Protein AF-A0A2M7HYI3-F1 (afdb_monomer_lite)

Foldseek 3Di:
DPPPVPVVVVVVVVVVVVVVVVVVVVVVVVVVVVVVVVVVCLVVVDDPCDLVNLVVLCVVQCPPDDLVRLCVQLVHDSVLVVCCSPPVVPDDPSSSQSSQVSSVHGPDDDDPDPPCVPVPPPPVVVPD

Sequence (128 aa):
MSDIKNVGSDTQINQMLNMRNQLAVQMAALDSELQILLLKQKRDGFQPLTQQTLRDMVAEHMGQLKVKELTLFADIAPATYYKIMSKLESVKIGTLKALLNTIGLDLFIGKKTPDVSGQINASNEAKS

Secondary structure (DSSP, 8-state):
--TTTHHHHHHHHHHHHHHHHHHHHHHHHHHHHHHHHHHHHHHHT-----HHHHHHHHHHHSTT--HHHHHHHTT--HHHHHHHHH-GGGS-HHHHHHHHHHTT-----------GGGTSSTTSSS--

pLDDT: mean 71.69, std 17.16, range [33.53, 91.88]

Structure (mmCIF, N/CA/C/O backbone):
data_AF-A0A2M7HYI3-F1
#
_entry.id   AF-A0A2M7HYI3-F1
#
loop_
_atom_site.group_PDB
_atom_site.id
_atom_site.type_symbol
_atom_site.label_atom_id
_atom_site.label_alt_id
_atom_site.label_comp_id
_atom_site.label_asym_id
_atom_site.label_entity_id
_atom_site.label_seq_id
_atom_site.pdbx_PDB_ins_code
_atom_site.Cartn_x
_atom_site.Cartn_y
_atom_site.Cartn_z
_atom_site.occupancy
_atom_site.B_iso_or_equiv
_atom_site.auth_seq_id
_atom_site.auth_comp_id
_atom_site.auth_asym_id
_atom_site.auth_atom_id
_atom_site.pdbx_PDB_model_num
ATOM 1 N N . MET A 1 1 ? 46.790 -2.677 -56.553 1.00 44.41 1 MET A N 1
ATOM 2 C CA . MET A 1 1 ? 46.737 -1.451 -55.727 1.00 44.41 1 MET A CA 1
ATOM 3 C C . MET A 1 1 ? 45.293 -1.253 -55.274 1.00 44.41 1 MET A C 1
ATOM 5 O O . MET A 1 1 ? 44.561 -0.544 -55.951 1.00 44.41 1 MET A O 1
ATOM 9 N N . SER A 1 2 ? 44.859 -1.914 -54.193 1.00 51.25 2 SER A N 1
ATOM 10 C CA . SER A 1 2 ? 43.453 -1.838 -53.734 1.00 51.25 2 SER A CA 1
ATOM 11 C C . SER A 1 2 ? 43.297 -1.662 -52.216 1.00 51.25 2 SER A C 1
ATOM 13 O O . SER A 1 2 ? 42.192 -1.425 -51.745 1.00 51.25 2 SER A O 1
ATOM 15 N N . ASP A 1 3 ? 44.388 -1.689 -51.449 1.00 52.03 3 ASP A N 1
ATOM 16 C CA . ASP A 1 3 ? 44.321 -1.823 -49.985 1.00 52.03 3 ASP A CA 1
ATOM 17 C C . ASP A 1 3 ? 44.257 -0.495 -49.211 1.00 52.03 3 ASP A C 1
ATOM 19 O O . ASP A 1 3 ? 44.013 -0.482 -48.011 1.00 52.03 3 ASP A O 1
ATOM 23 N N . ILE A 1 4 ? 44.418 0.651 -49.880 1.00 52.12 4 ILE A N 1
ATOM 24 C CA . ILE A 1 4 ? 44.533 1.956 -49.199 1.00 52.12 4 ILE A CA 1
ATOM 25 C C . ILE A 1 4 ? 43.155 2.562 -48.862 1.00 52.12 4 ILE A C 1
ATOM 27 O O . ILE A 1 4 ? 43.042 3.379 -47.952 1.00 52.12 4 ILE A O 1
ATOM 31 N N . LYS A 1 5 ? 42.076 2.139 -49.539 1.00 50.75 5 LYS A N 1
ATOM 32 C CA . LYS A 1 5 ? 40.718 2.656 -49.271 1.00 50.75 5 LYS A CA 1
ATOM 33 C C . LYS A 1 5 ? 40.009 1.977 -48.092 1.00 50.75 5 LYS A C 1
ATOM 35 O O . LYS A 1 5 ? 39.078 2.569 -47.562 1.00 50.75 5 LYS A O 1
ATOM 40 N N . ASN A 1 6 ? 40.445 0.786 -47.674 1.00 53.06 6 ASN A N 1
ATOM 41 C CA . ASN A 1 6 ? 39.721 -0.027 -46.687 1.00 53.06 6 ASN A CA 1
ATOM 42 C C . ASN A 1 6 ? 40.062 0.336 -45.224 1.00 53.06 6 ASN A C 1
ATOM 44 O O . ASN A 1 6 ? 39.227 0.249 -44.330 1.00 53.06 6 ASN A O 1
ATOM 48 N N . VAL A 1 7 ? 41.275 0.843 -44.982 1.00 55.78 7 VAL A N 1
ATOM 49 C CA . VAL A 1 7 ? 41.750 1.200 -43.631 1.00 55.78 7 VAL A CA 1
ATOM 50 C C . VAL A 1 7 ? 41.029 2.439 -43.076 1.00 55.78 7 VAL A C 1
ATOM 52 O O . VAL A 1 7 ? 40.757 2.526 -41.879 1.00 55.78 7 VAL A O 1
ATOM 55 N N . GLY A 1 8 ? 40.664 3.398 -43.936 1.00 59.47 8 GLY A N 1
ATOM 56 C CA . GLY A 1 8 ? 39.947 4.615 -43.529 1.00 59.47 8 GLY A CA 1
ATOM 57 C C . GLY A 1 8 ? 38.511 4.350 -43.062 1.00 59.47 8 GLY A C 1
ATOM 58 O O . GLY A 1 8 ? 38.071 4.937 -42.073 1.00 59.47 8 GLY A O 1
ATOM 59 N N . SER A 1 9 ? 37.811 3.422 -43.723 1.00 60.91 9 SER A N 1
ATOM 60 C CA . SER A 1 9 ? 36.458 2.986 -43.356 1.00 60.91 9 SER A CA 1
ATOM 61 C C . SER A 1 9 ? 36.438 2.210 -42.040 1.00 60.91 9 SER A C 1
ATOM 63 O O . SER A 1 9 ? 35.609 2.506 -41.181 1.00 60.91 9 SER A O 1
ATOM 65 N N . ASP A 1 10 ? 37.392 1.302 -41.822 1.00 68.50 10 ASP A N 1
ATOM 66 C CA . ASP A 1 10 ? 37.491 0.541 -40.569 1.00 68.50 10 ASP A CA 1
ATOM 67 C C . ASP A 1 10 ? 37.817 1.447 -39.373 1.00 68.50 10 ASP A C 1
ATOM 69 O O . ASP A 1 10 ? 37.294 1.267 -38.271 1.00 68.50 10 ASP A O 1
ATOM 73 N N . THR A 1 11 ? 38.630 2.485 -39.590 1.00 77.31 11 THR A N 1
ATOM 74 C CA . THR A 1 11 ? 38.960 3.465 -38.545 1.00 77.31 11 THR A CA 1
ATOM 75 C C . THR A 1 11 ? 37.739 4.312 -38.165 1.00 77.31 11 THR A C 1
ATOM 77 O O . THR A 1 11 ? 37.490 4.526 -36.979 1.00 77.31 11 THR A O 1
ATOM 80 N N . GLN A 1 12 ? 36.930 4.737 -39.143 1.00 78.88 12 GLN A N 1
ATOM 81 C CA . GLN A 1 12 ? 35.677 5.463 -38.894 1.00 78.88 12 GLN A CA 1
ATOM 82 C C . GLN A 1 12 ? 34.622 4.585 -38.207 1.00 78.88 12 GLN A C 1
ATOM 84 O O . GLN A 1 12 ? 33.975 5.036 -37.262 1.00 78.88 12 GLN A O 1
ATOM 89 N N . ILE A 1 13 ? 34.477 3.320 -38.613 1.00 81.31 13 ILE A N 1
ATOM 90 C CA . ILE A 1 13 ? 33.559 2.366 -37.969 1.00 81.31 13 ILE A CA 1
ATOM 91 C C . ILE A 1 13 ? 33.950 2.154 -36.502 1.00 81.31 13 ILE A C 1
ATOM 93 O O . ILE A 1 13 ? 33.095 2.236 -35.619 1.00 81.31 13 ILE A O 1
ATOM 97 N N . ASN A 1 14 ? 35.239 1.963 -36.217 1.00 85.06 14 ASN A N 1
ATOM 98 C CA . ASN A 1 14 ? 35.733 1.807 -34.848 1.00 85.06 14 ASN A CA 1
ATOM 99 C C . ASN A 1 14 ? 35.523 3.069 -33.996 1.00 85.06 14 ASN A C 1
ATOM 101 O O . ASN A 1 14 ? 35.164 2.970 -32.821 1.00 85.06 14 ASN A O 1
ATOM 105 N N . GLN A 1 15 ? 35.677 4.260 -34.582 1.00 84.19 15 GLN A N 1
ATOM 106 C CA . GLN A 1 15 ? 35.355 5.523 -33.910 1.00 84.19 15 GLN A CA 1
ATOM 107 C C . GLN A 1 15 ? 33.860 5.627 -33.580 1.00 84.19 15 GLN A C 1
ATOM 109 O O . GLN A 1 15 ? 33.510 5.968 -32.448 1.00 84.19 15 GLN A O 1
ATOM 114 N N . MET A 1 16 ? 32.974 5.267 -34.514 1.00 84.38 16 MET A N 1
ATOM 115 C CA . MET A 1 16 ? 31.530 5.260 -34.258 1.00 84.38 16 MET A CA 1
ATOM 116 C C . MET A 1 16 ? 31.127 4.224 -33.200 1.00 84.38 16 MET A C 1
ATOM 118 O O . MET A 1 16 ? 30.274 4.513 -32.362 1.00 84.38 16 MET A O 1
ATOM 122 N N . LEU A 1 17 ? 31.744 3.038 -33.190 1.00 87.00 17 LEU A N 1
ATOM 123 C CA . LEU A 1 17 ? 31.497 2.011 -32.172 1.00 87.00 17 LEU A CA 1
ATOM 124 C C . LEU A 1 17 ? 31.938 2.468 -30.778 1.00 87.00 17 LEU A C 1
ATOM 126 O O . LEU A 1 17 ? 31.208 2.261 -29.808 1.00 87.00 17 LEU A O 1
ATOM 130 N N . ASN A 1 18 ? 33.089 3.134 -30.675 1.00 86.69 18 ASN A N 1
ATOM 131 C CA . ASN A 1 18 ? 33.547 3.715 -29.416 1.00 86.69 18 ASN A CA 1
ATOM 132 C C . ASN A 1 18 ? 32.611 4.823 -28.928 1.00 86.69 18 ASN A C 1
ATOM 134 O O . ASN A 1 18 ? 32.239 4.825 -27.756 1.00 86.69 18 ASN A O 1
ATOM 138 N N . MET A 1 19 ? 32.160 5.705 -29.823 1.00 87.12 19 MET A N 1
ATOM 139 C CA . MET A 1 19 ? 31.192 6.750 -29.485 1.00 87.12 19 MET A CA 1
ATOM 140 C C . MET A 1 19 ? 29.854 6.151 -29.026 1.00 87.12 19 MET A C 1
ATOM 142 O O . MET A 1 19 ? 29.298 6.576 -28.015 1.00 87.12 19 MET A O 1
ATOM 146 N N . ARG A 1 20 ? 29.372 5.096 -29.696 1.00 89.94 20 ARG A N 1
ATOM 147 C CA . ARG A 1 20 ? 28.179 4.344 -29.278 1.00 89.94 20 ARG A CA 1
ATOM 148 C C . ARG A 1 20 ? 28.349 3.737 -27.884 1.00 89.94 20 ARG A C 1
ATOM 150 O O . ARG A 1 20 ? 27.429 3.799 -27.076 1.00 89.94 20 ARG A O 1
ATOM 157 N N . ASN A 1 21 ? 29.505 3.143 -27.595 1.00 89.81 21 ASN A N 1
ATOM 158 C CA . ASN A 1 21 ? 29.774 2.542 -26.288 1.00 89.81 21 ASN A CA 1
ATOM 159 C C . ASN A 1 21 ? 29.847 3.600 -25.180 1.00 89.81 21 ASN A C 1
ATOM 161 O O . ASN A 1 21 ? 29.288 3.389 -24.108 1.00 89.81 21 ASN A O 1
ATOM 165 N N . GLN A 1 22 ? 30.466 4.752 -25.444 1.00 89.38 22 GLN A N 1
ATOM 166 C CA . GLN A 1 22 ? 30.490 5.874 -24.503 1.00 89.38 22 GLN A CA 1
ATOM 167 C C . GLN A 1 22 ? 29.081 6.404 -24.216 1.00 89.38 22 GLN A C 1
ATOM 169 O O . GLN A 1 22 ? 28.735 6.601 -23.054 1.00 89.38 22 GLN A O 1
ATOM 174 N N . LEU A 1 23 ? 28.247 6.561 -25.248 1.00 88.94 23 LEU A N 1
ATOM 175 C CA . LEU A 1 23 ? 26.849 6.966 -25.084 1.00 88.94 23 LEU A CA 1
ATOM 176 C C . LEU A 1 23 ? 26.045 5.938 -24.283 1.00 88.94 23 LEU A C 1
ATOM 178 O O . LEU A 1 23 ? 25.303 6.320 -23.386 1.00 88.94 23 LEU A O 1
ATOM 182 N N . ALA A 1 24 ? 26.229 4.640 -24.536 1.00 87.06 24 ALA A N 1
ATOM 183 C CA . ALA A 1 24 ? 25.548 3.589 -23.780 1.00 87.06 24 ALA A CA 1
ATOM 184 C C . ALA A 1 24 ? 25.915 3.614 -22.285 1.00 87.06 24 ALA A C 1
ATOM 186 O O . ALA A 1 24 ? 25.044 3.457 -21.431 1.00 87.06 24 ALA A O 1
ATOM 187 N N . VAL A 1 25 ? 27.188 3.862 -21.960 1.00 88.25 25 VAL A N 1
ATOM 188 C CA . VAL A 1 25 ? 27.643 4.015 -20.569 1.00 88.25 25 VAL A CA 1
ATOM 189 C C . VAL A 1 25 ? 27.039 5.264 -19.925 1.00 88.25 25 VAL A C 1
ATOM 191 O O . VAL A 1 25 ? 26.584 5.200 -18.785 1.00 88.25 25 VAL A O 1
ATOM 194 N N . GLN A 1 26 ? 26.985 6.385 -20.649 1.00 87.06 26 GLN A N 1
ATOM 195 C CA . GLN A 1 26 ? 26.356 7.616 -20.156 1.00 87.06 26 GLN A CA 1
ATOM 196 C C . GLN A 1 26 ? 24.850 7.438 -19.921 1.00 87.06 26 GLN A C 1
ATOM 198 O O . GLN A 1 26 ? 24.340 7.896 -18.901 1.00 87.06 26 GLN A O 1
ATOM 203 N N . MET A 1 27 ? 24.148 6.729 -20.811 1.00 82.38 27 MET A N 1
ATOM 204 C CA . MET A 1 27 ? 22.731 6.401 -20.633 1.00 82.38 27 MET A CA 1
ATOM 205 C C . MET A 1 27 ? 22.504 5.521 -19.402 1.00 82.38 27 MET A C 1
ATOM 207 O O . MET A 1 27 ? 21.643 5.833 -18.588 1.00 82.38 27 MET A O 1
ATOM 211 N N . ALA A 1 28 ? 23.320 4.482 -19.207 1.00 83.25 28 ALA A N 1
ATOM 212 C CA . ALA A 1 28 ? 23.212 3.621 -18.031 1.00 83.25 28 ALA A CA 1
ATOM 213 C C . ALA A 1 28 ? 23.469 4.382 -16.715 1.00 83.25 28 ALA A C 1
ATOM 215 O O . ALA A 1 28 ? 22.806 4.127 -15.708 1.00 83.25 28 ALA A O 1
ATOM 216 N N . ALA A 1 29 ? 24.409 5.333 -16.716 1.00 83.44 29 ALA A N 1
ATOM 217 C CA . ALA A 1 29 ? 24.663 6.196 -15.564 1.00 83.44 29 ALA A CA 1
ATOM 218 C C . ALA A 1 29 ? 23.464 7.112 -15.264 1.00 83.44 29 ALA A C 1
ATOM 220 O O . ALA A 1 29 ? 23.043 7.202 -14.111 1.00 83.44 29 ALA A O 1
ATOM 221 N N . LEU A 1 30 ? 22.875 7.721 -16.299 1.00 84.38 30 LEU A N 1
ATOM 222 C CA . LEU A 1 30 ? 21.679 8.556 -16.178 1.00 84.38 30 LEU A CA 1
ATOM 223 C C . LEU A 1 30 ? 20.476 7.755 -15.659 1.00 84.38 30 LEU A C 1
ATOM 225 O O . LEU A 1 30 ? 19.774 8.220 -14.766 1.00 84.38 30 LEU A O 1
ATOM 229 N N . ASP A 1 31 ? 20.264 6.539 -16.165 1.00 73.81 31 ASP A N 1
ATOM 230 C CA . ASP A 1 31 ? 19.193 5.647 -15.707 1.00 73.81 31 ASP A CA 1
ATOM 231 C C . ASP A 1 31 ? 19.371 5.260 -14.234 1.00 73.81 31 ASP A C 1
ATOM 233 O O . ASP A 1 31 ? 18.406 5.242 -13.465 1.00 73.81 31 ASP A O 1
ATOM 237 N N . SER A 1 32 ? 20.610 4.995 -13.810 1.00 71.00 32 SER A N 1
ATOM 238 C CA . SER A 1 32 ? 20.924 4.730 -12.405 1.00 71.00 32 SER A CA 1
ATOM 239 C C . SER A 1 32 ? 20.656 5.954 -11.527 1.00 71.00 32 SER A C 1
ATOM 241 O O . SER A 1 32 ? 20.102 5.821 -10.436 1.00 71.00 32 SER A O 1
ATOM 243 N N . GLU A 1 33 ? 21.030 7.151 -11.978 1.00 78.81 33 GLU A N 1
ATOM 244 C CA . GLU A 1 33 ? 20.793 8.395 -11.243 1.00 78.81 33 GLU A CA 1
ATOM 245 C C . GLU A 1 33 ? 19.298 8.729 -11.162 1.00 78.81 33 GLU A C 1
ATOM 247 O O . GLU A 1 33 ? 18.798 9.069 -10.089 1.00 78.81 33 GLU A O 1
ATOM 252 N N . LEU A 1 34 ? 18.547 8.511 -12.245 1.00 68.88 34 LEU A N 1
ATOM 253 C CA . LEU A 1 34 ? 17.088 8.600 -12.262 1.00 68.88 34 LEU A CA 1
ATOM 254 C C . LEU A 1 34 ? 16.451 7.614 -11.287 1.00 68.88 34 LEU A C 1
ATOM 256 O O . LEU A 1 34 ? 15.572 8.004 -10.523 1.00 68.88 34 LEU A O 1
ATOM 260 N N . GLN A 1 35 ? 16.900 6.358 -11.247 1.00 63.88 35 GLN A N 1
ATOM 261 C CA . GLN A 1 35 ? 16.405 5.395 -10.261 1.00 63.88 35 GLN A CA 1
ATOM 262 C C . GLN A 1 35 ? 16.692 5.848 -8.827 1.00 63.88 35 GLN A C 1
ATOM 264 O O . GLN A 1 35 ? 15.809 5.754 -7.974 1.00 63.88 35 GLN A O 1
ATOM 269 N N . ILE A 1 36 ? 17.885 6.382 -8.554 1.00 70.94 36 ILE A N 1
ATOM 270 C CA . ILE A 1 36 ? 18.244 6.918 -7.234 1.00 70.94 36 ILE A CA 1
ATOM 271 C C . ILE A 1 36 ? 17.346 8.104 -6.873 1.00 70.94 36 ILE A C 1
ATOM 273 O O . ILE A 1 36 ? 16.816 8.141 -5.763 1.00 70.94 36 ILE A O 1
ATOM 277 N N . LEU A 1 37 ? 17.128 9.044 -7.794 1.00 68.62 37 LEU A N 1
ATOM 278 C CA . LEU A 1 37 ? 16.267 10.206 -7.577 1.00 68.62 37 LEU A CA 1
ATOM 279 C C . LEU A 1 37 ? 14.797 9.813 -7.414 1.00 68.62 37 LEU A C 1
ATOM 281 O O . LEU A 1 37 ? 14.132 10.366 -6.548 1.00 68.62 37 LEU A O 1
ATOM 285 N N . LEU A 1 38 ? 14.301 8.817 -8.149 1.00 63.28 38 LEU A N 1
ATOM 286 C CA . LEU A 1 38 ? 12.950 8.272 -7.981 1.00 63.28 38 LEU A CA 1
ATOM 287 C C . LEU A 1 38 ? 12.789 7.562 -6.632 1.00 63.28 38 LEU A C 1
ATOM 289 O O . LEU A 1 38 ? 11.770 7.722 -5.961 1.00 63.28 38 LEU A O 1
ATOM 293 N N . LEU A 1 39 ? 13.792 6.794 -6.197 1.00 59.94 39 LEU A N 1
ATOM 294 C CA . LEU A 1 39 ? 13.812 6.180 -4.866 1.00 59.94 39 LEU A CA 1
ATOM 295 C C . LEU A 1 39 ? 13.901 7.236 -3.759 1.00 59.94 39 LEU A C 1
ATOM 297 O O . LEU A 1 39 ? 13.260 7.088 -2.718 1.00 59.94 39 LEU A O 1
ATOM 301 N N . LYS A 1 40 ? 14.662 8.308 -3.989 1.00 58.56 40 LYS A N 1
ATOM 302 C CA . LYS A 1 40 ? 14.793 9.442 -3.075 1.00 58.56 40 LYS A CA 1
ATOM 303 C C . LYS A 1 40 ? 13.504 10.257 -3.009 1.00 58.56 40 LYS A C 1
ATOM 305 O O . LYS A 1 40 ? 13.035 10.509 -1.915 1.00 58.56 40 LYS A O 1
ATOM 310 N N . GLN A 1 41 ? 12.852 10.546 -4.131 1.00 57.78 41 GLN A N 1
ATOM 311 C CA . GLN A 1 41 ? 11.533 11.183 -4.179 1.00 57.78 41 GLN A CA 1
ATOM 312 C C . GLN A 1 41 ? 10.473 10.331 -3.466 1.00 57.78 41 GLN A C 1
ATOM 314 O O . GLN A 1 41 ? 9.642 10.866 -2.740 1.00 57.78 41 GLN A O 1
ATOM 319 N N . LYS A 1 42 ? 10.526 9.000 -3.602 1.00 53.09 42 LYS A N 1
ATOM 320 C CA . LYS A 1 42 ? 9.668 8.080 -2.833 1.00 53.09 42 LYS A CA 1
ATOM 321 C C . LYS A 1 42 ? 9.988 8.066 -1.330 1.00 53.09 42 LYS A C 1
ATOM 323 O O . LYS A 1 42 ? 9.099 7.777 -0.536 1.00 53.09 42 LYS A O 1
ATOM 328 N N . ARG A 1 43 ? 11.233 8.356 -0.931 1.00 51.19 43 ARG A N 1
ATOM 329 C CA . ARG A 1 43 ? 11.658 8.504 0.476 1.00 51.19 43 ARG A CA 1
ATOM 330 C C . ARG A 1 43 ? 11.306 9.869 1.068 1.00 51.19 43 ARG A C 1
ATOM 332 O O . ARG A 1 43 ? 10.860 9.920 2.206 1.00 51.19 43 ARG A O 1
ATOM 339 N N . ASP A 1 44 ? 11.485 10.940 0.307 1.00 49.03 44 ASP A N 1
ATOM 340 C CA . ASP A 1 44 ? 11.246 12.323 0.731 1.00 49.03 44 ASP A CA 1
ATOM 341 C C . ASP A 1 44 ? 9.749 12.687 0.629 1.00 49.03 44 ASP A C 1
ATOM 343 O O . ASP A 1 44 ? 9.265 13.554 1.348 1.00 49.03 44 ASP A O 1
ATOM 347 N N . GLY A 1 45 ? 8.984 11.974 -0.207 1.00 46.19 45 GLY A N 1
ATOM 348 C CA . GLY A 1 45 ? 7.520 12.039 -0.308 1.00 46.19 45 GLY A CA 1
ATOM 349 C C . GLY A 1 45 ? 6.778 11.150 0.694 1.00 46.19 45 GLY A C 1
ATOM 350 O O . GLY A 1 45 ? 5.596 10.862 0.509 1.00 46.19 45 GLY A O 1
ATOM 351 N N . PHE A 1 46 ? 7.458 10.673 1.736 1.00 50.47 46 PHE A N 1
ATOM 352 C CA . PHE A 1 46 ? 6.865 9.831 2.766 1.00 50.47 46 PHE A CA 1
ATOM 353 C C . PHE A 1 46 ? 5.960 10.674 3.665 1.00 50.47 46 PHE A C 1
ATOM 355 O O . PHE A 1 46 ? 6.374 11.205 4.695 1.00 50.47 46 PHE A O 1
ATOM 362 N N . GLN A 1 47 ? 4.698 10.797 3.273 1.00 54.28 47 GLN A N 1
ATOM 363 C CA . GLN A 1 47 ? 3.665 11.240 4.191 1.00 54.28 47 GLN A CA 1
ATOM 364 C C . GLN A 1 47 ? 3.174 10.024 4.984 1.00 54.28 47 GLN A C 1
ATOM 366 O O . GLN A 1 47 ? 2.850 8.995 4.383 1.00 54.28 47 GLN A O 1
ATOM 371 N N . PRO A 1 48 ? 3.142 10.091 6.328 1.00 59.75 48 PRO A N 1
ATOM 372 C CA . PRO A 1 48 ? 2.532 9.035 7.120 1.00 59.75 48 PRO A CA 1
ATOM 373 C C . PRO A 1 48 ? 1.089 8.843 6.652 1.00 59.75 48 PRO A C 1
ATOM 375 O O . PRO A 1 48 ? 0.365 9.821 6.460 1.00 59.75 48 PRO A O 1
ATOM 378 N N . LEU A 1 49 ? 0.683 7.585 6.453 1.00 70.38 49 LEU A N 1
ATOM 379 C CA . LEU A 1 49 ? -0.673 7.250 6.030 1.00 70.38 49 LEU A CA 1
ATOM 380 C C . LEU A 1 49 ? -1.668 7.871 7.013 1.00 70.38 49 LEU A C 1
ATOM 382 O O . LEU A 1 49 ? -1.761 7.447 8.166 1.00 70.38 49 LEU A O 1
ATOM 386 N N . THR A 1 50 ? -2.388 8.898 6.566 1.00 79.25 50 THR A N 1
ATOM 387 C CA . THR A 1 50 ? -3.397 9.548 7.399 1.00 79.25 50 THR A CA 1
ATOM 388 C C . THR A 1 50 ? -4.672 8.716 7.401 1.00 79.25 50 THR A C 1
ATOM 390 O O . THR A 1 50 ? -4.940 7.944 6.478 1.00 79.25 50 THR A O 1
ATOM 393 N N . GLN A 1 51 ? -5.499 8.895 8.428 1.00 78.50 51 GLN A N 1
ATOM 394 C CA . GLN A 1 51 ? -6.807 8.248 8.479 1.00 78.50 51 GLN A CA 1
ATOM 395 C C . GLN A 1 51 ? -7.682 8.610 7.273 1.00 78.50 51 GLN A C 1
ATOM 397 O O . GLN A 1 51 ? -8.393 7.748 6.764 1.00 78.50 51 GLN A O 1
ATOM 402 N N . GLN A 1 52 ? -7.627 9.865 6.821 1.00 76.50 52 GLN A N 1
ATOM 403 C CA . GLN A 1 52 ? -8.395 10.318 5.667 1.00 76.50 52 GLN A CA 1
ATOM 404 C C . GLN A 1 52 ? -7.907 9.626 4.392 1.00 76.50 52 GLN A C 1
ATOM 406 O O . GLN A 1 52 ? -8.694 8.972 3.719 1.00 76.50 52 GLN A O 1
ATOM 411 N N . THR A 1 53 ? -6.594 9.642 4.148 1.00 76.81 53 THR A N 1
ATOM 412 C CA . THR A 1 53 ? -5.976 8.965 2.999 1.00 76.81 53 THR A CA 1
ATOM 413 C C . THR A 1 53 ? -6.295 7.469 2.979 1.00 76.81 53 THR A C 1
ATOM 415 O O . THR A 1 53 ? -6.626 6.929 1.932 1.00 76.81 53 THR A O 1
ATOM 418 N N . LEU A 1 54 ? -6.261 6.793 4.133 1.00 83.31 54 LEU A N 1
ATOM 419 C CA . LEU A 1 54 ? -6.648 5.385 4.231 1.00 83.31 54 LEU A CA 1
ATOM 420 C C . LEU A 1 54 ? -8.118 5.157 3.853 1.00 83.31 54 LEU A C 1
ATOM 422 O O . LEU A 1 54 ? -8.416 4.205 3.135 1.00 83.31 54 LEU A O 1
ATOM 426 N N . ARG A 1 55 ? -9.037 5.998 4.345 1.00 84.06 55 ARG A N 1
ATOM 427 C CA . ARG A 1 55 ? -10.465 5.889 4.012 1.00 84.06 55 ARG A CA 1
ATOM 428 C C . ARG A 1 55 ? -10.694 6.067 2.518 1.00 84.06 55 ARG A C 1
ATOM 430 O O . ARG A 1 55 ? -11.434 5.277 1.942 1.00 84.06 55 ARG A O 1
ATOM 437 N N . ASP A 1 56 ? -10.036 7.054 1.920 1.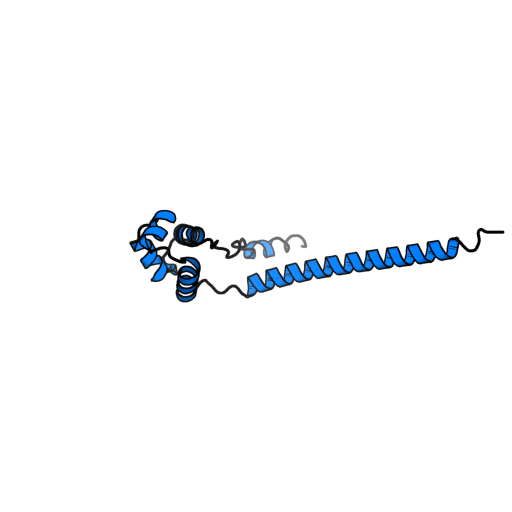00 81.19 56 ASP A N 1
ATOM 438 C CA . ASP A 1 56 ? -10.148 7.352 0.493 1.00 81.19 56 ASP A CA 1
ATOM 439 C C . ASP A 1 56 ? -9.612 6.184 -0.346 1.00 81.19 56 ASP A C 1
ATOM 441 O O . ASP A 1 56 ? -10.319 5.673 -1.212 1.00 81.19 56 ASP A O 1
ATOM 445 N N . MET A 1 57 ? -8.427 5.664 -0.002 1.00 79.31 57 MET A N 1
ATOM 446 C CA . MET A 1 57 ? -7.832 4.497 -0.664 1.00 79.31 57 MET A CA 1
ATOM 447 C C . MET A 1 57 ? -8.728 3.259 -0.579 1.00 79.31 57 MET A C 1
ATOM 449 O O . MET A 1 57 ? -8.921 2.564 -1.577 1.00 79.31 57 MET A O 1
ATOM 453 N N . VAL A 1 58 ? -9.284 2.975 0.604 1.00 83.19 58 VAL A N 1
ATOM 454 C CA . VAL A 1 58 ? -10.185 1.834 0.789 1.00 83.19 58 VAL A CA 1
ATOM 455 C C . VAL A 1 58 ? -11.474 2.035 0.005 1.00 83.19 58 VAL A C 1
ATOM 457 O O . VAL A 1 58 ? -11.905 1.107 -0.665 1.00 83.19 58 VAL A O 1
ATOM 460 N N . ALA A 1 59 ? -12.075 3.223 0.032 1.00 82.06 59 ALA A N 1
ATOM 461 C CA . ALA A 1 59 ? -13.296 3.504 -0.716 1.00 82.06 59 ALA A CA 1
ATOM 462 C C . ALA A 1 59 ? -13.099 3.368 -2.236 1.00 82.06 59 ALA A C 1
ATOM 464 O O . ALA A 1 59 ? -13.954 2.798 -2.909 1.00 82.06 59 ALA A O 1
ATOM 465 N N . GLU A 1 60 ? -11.966 3.839 -2.758 1.00 81.38 60 GLU A N 1
ATOM 466 C CA . GLU A 1 60 ? -11.623 3.769 -4.181 1.00 81.38 60 GLU A CA 1
ATOM 467 C C . GLU A 1 60 ? -11.405 2.324 -4.662 1.00 81.38 60 GLU A C 1
ATOM 469 O O . GLU A 1 60 ? -11.853 1.957 -5.747 1.00 81.38 60 GLU A O 1
ATOM 474 N N . HIS A 1 61 ? -10.770 1.481 -3.841 1.00 81.00 61 HIS A N 1
ATOM 475 C CA . HIS A 1 61 ? -10.346 0.133 -4.246 1.00 81.00 61 HIS A CA 1
ATOM 476 C C . HIS A 1 61 ? -11.274 -0.992 -3.771 1.00 81.00 61 HIS A C 1
ATOM 478 O O . HIS A 1 61 ? -11.197 -2.114 -4.267 1.00 81.00 61 HIS A O 1
ATOM 484 N N . MET A 1 62 ? -12.188 -0.719 -2.837 1.00 81.06 62 MET A N 1
ATOM 485 C CA . MET A 1 62 ? -13.180 -1.695 -2.369 1.00 81.06 62 MET A CA 1
ATOM 486 C C . MET A 1 62 ? -14.220 -2.029 -3.454 1.00 81.06 62 MET A C 1
ATOM 488 O O . MET A 1 62 ? -14.873 -3.071 -3.379 1.00 81.06 62 MET A O 1
ATOM 492 N N . GLY A 1 63 ? -14.362 -1.193 -4.488 1.00 76.88 63 GLY A N 1
ATOM 493 C CA . GLY A 1 63 ? -15.268 -1.443 -5.607 1.00 76.88 63 GLY A CA 1
ATOM 494 C C . GLY A 1 63 ? -16.715 -1.634 -5.138 1.00 76.88 63 GLY A C 1
ATOM 495 O O . GLY A 1 63 ? -17.318 -0.720 -4.583 1.00 76.88 63 GLY A O 1
ATOM 496 N N . GLN A 1 64 ? -17.276 -2.831 -5.358 1.00 77.31 64 GLN A N 1
ATOM 497 C CA . GLN A 1 64 ? -18.629 -3.209 -4.912 1.00 77.31 64 GLN A CA 1
ATOM 498 C C . GLN A 1 64 ? -18.660 -4.023 -3.607 1.00 77.31 64 GLN A C 1
ATOM 500 O O . GLN A 1 64 ? -19.749 -4.375 -3.148 1.00 77.31 64 GLN A O 1
ATOM 505 N N . LEU A 1 65 ? -17.504 -4.343 -3.010 1.00 80.44 65 LEU A N 1
ATOM 506 C CA . LEU A 1 65 ? -17.473 -5.129 -1.778 1.00 80.44 65 LEU A CA 1
ATOM 507 C C . LEU A 1 65 ? -18.171 -4.380 -0.645 1.00 80.44 65 LEU A C 1
ATOM 509 O O . LEU A 1 65 ? -17.865 -3.229 -0.331 1.00 80.44 65 LEU A O 1
ATOM 513 N N . LYS A 1 66 ? -19.077 -5.069 0.044 1.00 87.50 66 LYS A N 1
ATOM 514 C CA . LYS A 1 66 ? -19.610 -4.585 1.316 1.00 87.50 66 LYS A CA 1
ATOM 515 C C . LYS A 1 66 ? -18.560 -4.784 2.400 1.00 87.50 66 LYS A C 1
ATOM 517 O O . LYS A 1 66 ? -17.810 -5.757 2.383 1.00 87.50 66 LYS A O 1
ATOM 522 N N . VAL A 1 67 ? -18.600 -3.940 3.433 1.00 87.06 67 VAL A N 1
ATOM 523 C CA . VAL A 1 67 ? -17.721 -4.056 4.614 1.00 87.06 67 VAL A CA 1
ATOM 524 C C . VAL A 1 67 ? -17.695 -5.484 5.167 1.00 87.06 67 VAL A C 1
ATOM 526 O O . VAL A 1 67 ? -16.630 -5.985 5.493 1.00 87.06 67 VAL A O 1
ATOM 529 N N . LYS A 1 68 ? -18.849 -6.167 5.210 1.00 87.06 68 LYS A N 1
ATOM 530 C CA . LYS A 1 68 ? -18.963 -7.558 5.675 1.00 87.06 68 LYS A CA 1
ATOM 531 C C . LYS A 1 68 ? -18.132 -8.541 4.838 1.00 87.06 68 LYS A C 1
ATOM 533 O O . LYS A 1 68 ? -17.514 -9.439 5.400 1.00 87.06 68 LYS A O 1
ATOM 538 N N . GLU A 1 69 ? -18.133 -8.381 3.519 1.00 85.81 69 GLU A N 1
ATOM 539 C CA . GLU A 1 69 ? -17.398 -9.240 2.581 1.00 85.81 69 GLU A CA 1
ATOM 540 C C . GLU A 1 69 ? -15.903 -8.933 2.654 1.00 85.81 69 GLU A C 1
ATOM 542 O O . GLU A 1 69 ? -15.094 -9.841 2.812 1.00 85.81 69 GLU A O 1
ATOM 547 N N . LEU A 1 70 ? -15.547 -7.646 2.673 1.00 86.44 70 LEU A N 1
ATOM 548 C CA . LEU A 1 70 ? -14.172 -7.191 2.860 1.00 86.44 70 LEU A CA 1
ATOM 549 C C . LEU A 1 70 ? -13.564 -7.734 4.160 1.00 86.44 70 LEU A C 1
ATOM 551 O O . LEU A 1 70 ? -12.463 -8.277 4.154 1.00 86.44 70 LEU A O 1
ATOM 555 N N . THR A 1 71 ? -14.291 -7.638 5.276 1.00 88.94 71 THR A N 1
ATOM 556 C CA . THR A 1 71 ? -13.819 -8.136 6.575 1.00 88.94 71 THR A CA 1
ATOM 557 C C . THR A 1 71 ? -13.670 -9.652 6.599 1.00 88.94 71 THR A C 1
ATOM 559 O O . THR A 1 71 ? -12.760 -10.158 7.246 1.00 88.94 71 THR A O 1
ATOM 562 N N . LEU A 1 72 ? -14.530 -10.369 5.866 1.00 88.75 72 LEU A N 1
ATOM 563 C CA . LEU A 1 72 ? -14.457 -11.822 5.745 1.00 88.75 72 LEU A CA 1
ATOM 564 C C . LEU A 1 72 ? -13.206 -12.241 4.965 1.00 88.75 72 LEU A C 1
ATOM 566 O O . LEU A 1 72 ? -12.477 -13.118 5.410 1.00 88.75 72 LEU A O 1
ATOM 570 N N . PHE A 1 73 ? -12.932 -11.593 3.832 1.00 87.06 73 PHE A N 1
ATOM 571 C CA . PHE A 1 73 ? -11.753 -11.894 3.017 1.00 87.06 73 PHE A CA 1
ATOM 572 C C . PHE A 1 73 ? -10.437 -11.459 3.671 1.00 87.06 73 PHE A C 1
ATOM 574 O O . PHE A 1 73 ? -9.408 -12.089 3.448 1.00 87.06 73 PHE A O 1
ATOM 581 N N . ALA A 1 74 ? -10.466 -10.401 4.481 1.00 85.62 74 ALA A N 1
ATOM 582 C CA . ALA A 1 74 ? -9.317 -9.940 5.257 1.00 85.62 74 ALA A CA 1
ATOM 583 C C . ALA A 1 74 ? -9.093 -10.736 6.556 1.00 85.62 74 ALA A C 1
ATOM 585 O O . ALA A 1 74 ? -8.129 -10.454 7.265 1.00 85.62 74 ALA A O 1
ATOM 586 N N . ASP A 1 75 ? -9.976 -11.6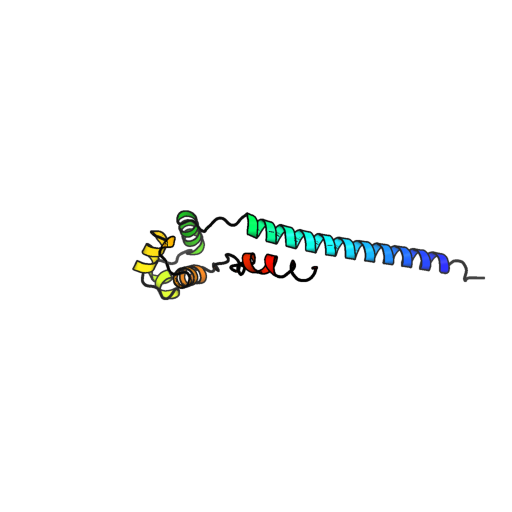88 6.881 1.00 90.50 75 ASP A N 1
ATOM 587 C CA . ASP A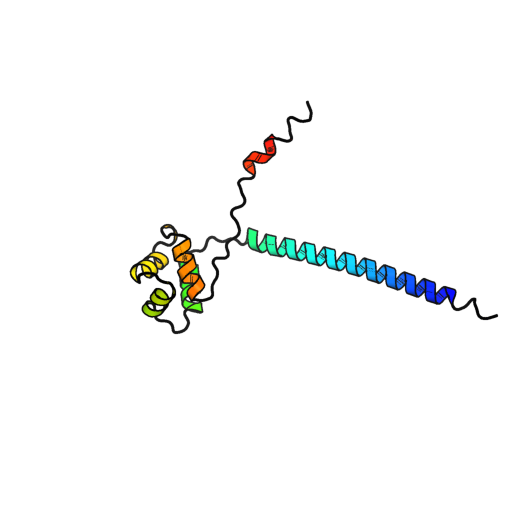 1 75 ? -9.983 -12.449 8.138 1.00 90.50 75 ASP A CA 1
ATOM 588 C C . ASP A 1 75 ? -9.919 -11.547 9.389 1.00 90.50 75 ASP A C 1
ATOM 590 O O . ASP A 1 75 ? -9.131 -11.733 10.320 1.00 90.50 75 ASP A O 1
ATOM 594 N N . ILE A 1 76 ? -10.748 -10.497 9.403 1.00 90.19 76 ILE A N 1
ATOM 595 C CA . ILE A 1 76 ? -10.879 -9.577 10.538 1.00 90.19 76 ILE A CA 1
ATOM 596 C C . ILE A 1 76 ? -12.341 -9.406 10.945 1.00 90.19 76 ILE A C 1
ATOM 598 O O . ILE A 1 76 ? -13.260 -9.486 10.139 1.00 90.19 76 ILE A O 1
ATOM 602 N N . ALA A 1 77 ? -12.581 -9.084 12.215 1.00 91.88 77 ALA A N 1
ATOM 603 C CA . ALA A 1 77 ? -13.923 -8.725 12.664 1.00 91.88 77 ALA A CA 1
ATOM 604 C C . ALA A 1 77 ? -14.376 -7.366 12.073 1.00 91.88 77 ALA A C 1
ATOM 606 O O . ALA A 1 77 ? -13.562 -6.443 11.975 1.00 91.88 77 ALA A O 1
ATOM 607 N N . PRO A 1 78 ? -15.679 -7.155 11.799 1.00 90.44 78 PRO A N 1
ATOM 608 C CA . PRO A 1 78 ? -16.198 -5.856 11.352 1.00 90.44 78 PRO A CA 1
ATOM 609 C C . PRO A 1 78 ? -15.879 -4.695 12.303 1.00 90.44 78 PRO A C 1
ATOM 611 O O . PRO A 1 78 ? -15.560 -3.593 11.866 1.00 90.44 78 PRO A O 1
ATOM 614 N N . ALA A 1 79 ? -15.882 -4.943 13.615 1.00 89.94 79 ALA A N 1
ATOM 615 C CA . ALA A 1 79 ? -15.473 -3.946 14.606 1.00 89.94 79 ALA A CA 1
ATOM 616 C C . ALA A 1 79 ? -14.014 -3.489 14.408 1.00 89.94 79 ALA A C 1
ATOM 618 O O . ALA A 1 79 ? -13.691 -2.316 14.598 1.00 89.94 79 ALA A O 1
ATOM 619 N N . THR A 1 80 ? -13.140 -4.401 13.977 1.00 88.31 80 THR A N 1
ATOM 620 C CA . THR A 1 80 ? -11.737 -4.112 13.671 1.00 88.31 80 THR A CA 1
ATOM 621 C C . THR A 1 80 ? -11.613 -3.203 12.453 1.00 88.31 80 THR A C 1
ATOM 623 O O . THR A 1 80 ? -10.816 -2.271 12.495 1.00 88.31 80 THR A O 1
ATOM 626 N N . TYR A 1 81 ? -12.442 -3.390 11.421 1.00 90.81 81 TYR A N 1
ATOM 627 C CA . TYR A 1 81 ? -12.515 -2.469 10.282 1.00 90.81 81 TYR A CA 1
ATOM 628 C C . TYR A 1 81 ? -12.868 -1.044 10.727 1.00 90.81 81 TYR A C 1
ATOM 630 O O . TYR A 1 81 ? -12.143 -0.098 10.424 1.00 90.81 81 TYR A O 1
ATOM 638 N N . TYR A 1 82 ? -13.926 -0.868 11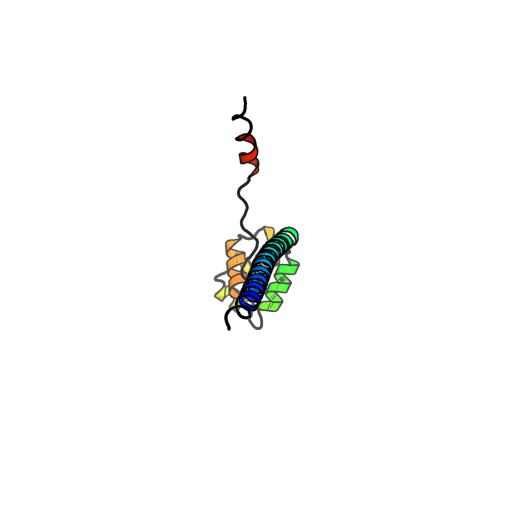.522 1.00 91.62 82 TYR A N 1
ATOM 639 C CA . TYR A 1 82 ? -14.302 0.470 11.995 1.00 91.62 82 TYR A CA 1
ATOM 640 C C . TYR A 1 82 ? -13.256 1.075 12.935 1.00 91.62 82 TYR A C 1
ATOM 642 O O . TYR A 1 82 ? -13.037 2.288 12.916 1.00 91.62 82 TYR A O 1
ATOM 650 N N . LYS A 1 83 ? -12.553 0.249 13.720 1.00 88.62 83 LYS A N 1
ATOM 651 C CA . LYS A 1 83 ? -11.403 0.692 14.517 1.00 88.62 83 LYS A CA 1
ATOM 652 C C . LYS A 1 83 ? -10.258 1.184 13.627 1.00 88.62 83 LYS A C 1
ATOM 654 O O . LYS A 1 83 ? -9.692 2.232 13.921 1.00 88.62 83 LYS A O 1
ATOM 659 N N . ILE A 1 84 ? -9.966 0.488 12.529 1.00 88.38 84 ILE A N 1
ATOM 660 C CA . ILE A 1 84 ? -8.989 0.922 11.521 1.00 88.38 84 ILE A CA 1
ATOM 661 C C . ILE A 1 84 ? -9.366 2.281 10.938 1.00 88.38 84 ILE A C 1
ATOM 663 O O . ILE A 1 84 ? -8.535 3.187 10.902 1.00 88.38 84 ILE A O 1
ATOM 667 N N . MET A 1 85 ? -10.638 2.456 10.585 1.00 88.19 85 MET A N 1
ATOM 668 C CA . MET A 1 85 ? -11.123 3.712 10.014 1.00 88.19 85 MET A CA 1
ATOM 669 C C . MET A 1 85 ? -11.192 4.864 11.019 1.00 88.19 85 MET A C 1
ATOM 671 O O . MET A 1 85 ? -11.245 6.012 10.587 1.00 88.19 85 MET A O 1
ATOM 675 N N . SER A 1 86 ? -11.220 4.601 12.330 1.00 86.75 86 SER A N 1
ATOM 676 C CA . SER A 1 86 ? -11.443 5.621 13.373 1.00 86.75 86 SER A CA 1
ATOM 677 C C . SER A 1 86 ? -10.235 5.926 14.257 1.00 86.75 86 SER A C 1
ATOM 679 O O . SER A 1 86 ? -10.140 7.048 14.751 1.00 86.75 86 SER A O 1
ATOM 681 N N . LYS A 1 87 ? -9.294 4.993 14.438 1.00 86.38 87 LYS A N 1
ATOM 682 C CA . LYS A 1 87 ? -8.090 5.171 15.270 1.00 86.38 87 LYS A CA 1
ATOM 683 C C . LYS A 1 87 ? -6.904 4.411 14.685 1.00 86.38 87 LYS A C 1
ATOM 685 O O . LYS A 1 87 ? -6.445 3.426 15.273 1.00 86.38 87 LYS A O 1
ATOM 690 N N . LEU A 1 88 ? -6.435 4.861 13.524 1.00 81.50 88 LEU A N 1
ATOM 691 C CA . LEU A 1 88 ? -5.407 4.187 12.732 1.00 81.50 88 LEU A CA 1
ATOM 692 C C . LEU A 1 88 ? -4.118 3.947 13.533 1.00 81.50 88 LEU A C 1
ATOM 694 O O . LEU A 1 88 ? -3.591 2.836 13.507 1.00 81.50 88 LEU A O 1
ATOM 698 N N . GLU A 1 89 ? -3.666 4.928 14.322 1.00 79.25 89 GLU A N 1
ATOM 699 C CA . GLU A 1 89 ? -2.447 4.809 15.136 1.00 79.25 89 GLU A CA 1
ATOM 700 C C . GLU A 1 89 ? -2.507 3.710 16.213 1.00 79.25 89 GLU A C 1
ATOM 702 O O . GLU A 1 89 ? -1.475 3.250 16.694 1.00 79.25 89 GLU A O 1
ATOM 707 N N . SER A 1 90 ? -3.708 3.255 16.585 1.00 81.31 90 SER A N 1
ATOM 708 C CA . SER A 1 90 ? -3.918 2.242 17.631 1.00 81.31 90 SER A CA 1
ATOM 709 C C . SER A 1 90 ? -4.013 0.804 17.099 1.00 81.31 90 SER A C 1
ATOM 711 O O . SER A 1 90 ? -4.282 -0.136 17.859 1.00 81.31 90 SER A O 1
ATOM 713 N N . VAL A 1 91 ? -3.866 0.620 15.786 1.00 84.44 91 VAL A N 1
ATOM 714 C CA . VAL A 1 91 ? -4.054 -0.664 15.105 1.00 84.44 91 VAL A CA 1
ATOM 715 C C . VAL A 1 91 ? -2.716 -1.373 14.931 1.00 84.44 91 VAL A C 1
ATOM 717 O O . VAL A 1 91 ? -1.701 -0.777 14.587 1.00 84.44 91 VAL A O 1
ATOM 720 N N . LYS A 1 92 ? -2.722 -2.698 15.106 1.00 86.06 92 LYS A N 1
ATOM 721 C CA . LYS A 1 92 ? -1.572 -3.539 14.763 1.00 86.06 92 LYS A CA 1
ATOM 722 C C . LYS A 1 92 ? -1.309 -3.500 13.254 1.00 86.06 92 LYS A C 1
ATOM 724 O O . LYS A 1 92 ? -2.204 -3.777 12.459 1.00 86.06 92 LYS A O 1
ATOM 729 N N . ILE A 1 93 ? -0.053 -3.282 12.869 1.00 82.38 93 ILE A N 1
ATOM 730 C CA . ILE A 1 93 ? 0.383 -3.210 11.462 1.00 82.38 93 ILE A CA 1
ATOM 731 C C . ILE A 1 93 ? -0.076 -4.427 10.643 1.00 82.38 93 ILE A C 1
ATOM 733 O O . ILE A 1 93 ? -0.553 -4.264 9.526 1.00 82.38 93 ILE A O 1
ATOM 737 N N . GLY A 1 94 ? 0.006 -5.640 11.203 1.00 81.81 94 GLY A N 1
ATOM 738 C CA . GLY A 1 94 ? -0.426 -6.859 10.506 1.00 81.81 94 GLY A CA 1
ATOM 739 C C . GLY A 1 94 ? -1.913 -6.859 10.136 1.00 81.81 94 GLY A C 1
ATOM 740 O O . GLY A 1 94 ? -2.278 -7.313 9.059 1.00 81.81 94 GLY A O 1
ATOM 741 N N . THR A 1 95 ? -2.764 -6.281 10.985 1.00 85.56 95 THR A N 1
ATOM 742 C CA . THR A 1 95 ? -4.209 -6.173 10.745 1.00 85.56 95 THR A CA 1
ATOM 743 C C . THR A 1 95 ? -4.524 -5.143 9.662 1.00 85.56 95 THR A C 1
ATOM 745 O O . THR A 1 95 ? -5.384 -5.378 8.818 1.00 85.56 95 THR A O 1
ATOM 748 N N . LEU A 1 96 ? -3.802 -4.018 9.653 1.00 84.00 96 LEU A N 1
ATOM 749 C CA . LEU A 1 96 ? -3.907 -3.024 8.585 1.00 84.00 96 LEU A CA 1
ATOM 750 C C . LEU A 1 96 ? -3.439 -3.606 7.243 1.00 84.00 96 LEU A C 1
ATOM 752 O O . LEU A 1 96 ? -4.099 -3.412 6.228 1.00 84.00 96 LEU A O 1
ATOM 756 N N . LYS A 1 97 ? -2.341 -4.371 7.251 1.00 84.25 97 LYS A N 1
ATOM 757 C CA . LYS A 1 97 ? -1.816 -5.041 6.056 1.00 84.25 97 LYS A CA 1
ATOM 758 C C . LYS A 1 97 ? -2.794 -6.069 5.490 1.00 84.25 97 LYS A C 1
ATOM 760 O O . LYS A 1 97 ? -2.982 -6.103 4.282 1.00 84.25 97 LYS A O 1
ATOM 765 N N . ALA A 1 98 ? -3.431 -6.869 6.346 1.00 85.19 98 ALA A N 1
ATOM 766 C CA . ALA A 1 98 ? -4.442 -7.832 5.915 1.00 85.19 98 ALA A CA 1
ATOM 767 C C . ALA A 1 98 ? -5.593 -7.144 5.164 1.00 85.19 98 ALA A C 1
ATOM 769 O O . ALA A 1 98 ? -5.915 -7.545 4.053 1.00 85.19 98 ALA A O 1
ATOM 770 N N . LEU A 1 99 ? -6.132 -6.052 5.721 1.00 86.62 99 LEU A N 1
ATOM 771 C CA . LEU A 1 99 ? -7.207 -5.284 5.090 1.00 86.62 99 LEU A CA 1
ATOM 772 C C . LEU A 1 99 ? -6.802 -4.698 3.731 1.00 86.62 99 LEU A C 1
ATOM 774 O O . LEU A 1 99 ? -7.560 -4.809 2.770 1.00 86.62 99 LEU A O 1
ATOM 778 N N . LEU A 1 100 ? -5.630 -4.060 3.655 1.00 85.31 100 LEU A N 1
ATOM 779 C CA . LEU A 1 100 ? -5.150 -3.443 2.416 1.00 85.31 100 LEU A CA 1
ATOM 780 C C . LEU A 1 100 ? -4.900 -4.498 1.329 1.00 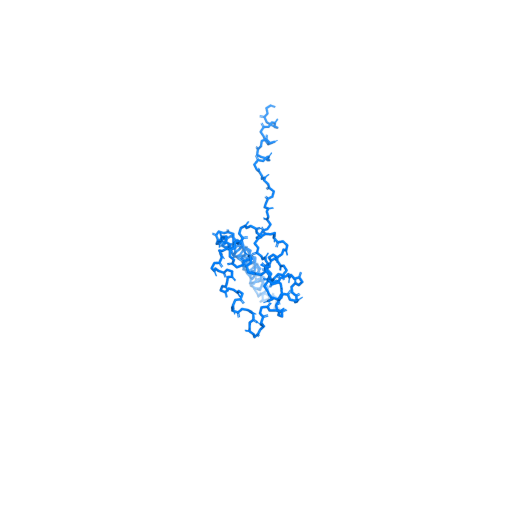85.31 100 LEU A C 1
ATOM 782 O O . LEU A 1 100 ? -5.348 -4.328 0.196 1.00 85.31 100 LEU A O 1
ATOM 786 N N . ASN A 1 101 ? -4.281 -5.627 1.685 1.00 83.88 101 ASN A N 1
ATOM 787 C CA . ASN A 1 101 ? -4.000 -6.702 0.735 1.00 83.88 101 ASN A CA 1
ATOM 788 C C . ASN A 1 101 ? -5.282 -7.252 0.090 1.00 83.88 101 ASN A C 1
ATOM 790 O O . ASN A 1 101 ? -5.276 -7.596 -1.090 1.00 83.88 101 ASN A O 1
ATOM 794 N N . THR A 1 102 ? -6.386 -7.315 0.841 1.00 83.44 102 THR A N 1
ATOM 795 C CA . THR A 1 102 ? -7.683 -7.792 0.340 1.00 83.44 102 THR A CA 1
ATOM 796 C C . THR A 1 102 ? -8.265 -6.915 -0.769 1.00 83.44 102 THR A C 1
ATOM 798 O O . THR A 1 102 ? -8.963 -7.426 -1.639 1.00 83.44 102 THR A O 1
ATOM 801 N N . ILE A 1 103 ? -7.956 -5.618 -0.774 1.00 81.00 103 ILE A N 1
ATOM 802 C CA . ILE A 1 103 ? -8.358 -4.675 -1.833 1.00 81.00 103 ILE A CA 1
ATOM 803 C C . ILE A 1 103 ? -7.237 -4.432 -2.854 1.00 81.00 103 ILE A C 1
ATOM 805 O O . ILE A 1 103 ? -7.262 -3.447 -3.584 1.00 81.00 103 ILE A O 1
ATOM 809 N N . GLY A 1 104 ? -6.240 -5.321 -2.908 1.00 71.38 104 GLY A N 1
ATOM 810 C CA . GLY A 1 104 ? -5.142 -5.248 -3.875 1.00 71.38 104 GLY A CA 1
ATOM 811 C C . GLY A 1 104 ? -4.099 -4.167 -3.577 1.00 71.38 104 GLY A C 1
ATOM 812 O O . GLY A 1 104 ? -3.278 -3.864 -4.440 1.00 71.38 104 GLY A O 1
ATOM 813 N N . LEU A 1 105 ? -4.106 -3.597 -2.370 1.00 74.12 105 LEU A N 1
ATOM 814 C CA . LEU A 1 105 ? -3.142 -2.594 -1.930 1.00 74.12 105 LEU A CA 1
ATOM 815 C C . LEU A 1 105 ? -2.110 -3.253 -1.014 1.00 74.12 105 LEU A C 1
ATOM 817 O O . LEU A 1 105 ? -2.457 -3.783 0.035 1.00 74.12 105 LEU A O 1
ATOM 821 N N . ASP A 1 106 ? -0.827 -3.210 -1.362 1.00 66.62 106 ASP A N 1
ATOM 822 C CA . ASP A 1 106 ? 0.213 -3.631 -0.420 1.00 66.62 106 ASP A CA 1
ATOM 823 C C . ASP A 1 106 ? 0.626 -2.440 0.450 1.00 66.62 106 ASP A C 1
ATOM 825 O O . ASP A 1 106 ? 0.689 -1.288 0.008 1.00 66.62 106 ASP A O 1
ATOM 829 N N . LEU A 1 107 ? 0.917 -2.726 1.714 1.00 62.19 107 LEU A N 1
ATOM 830 C CA . LEU A 1 107 ? 1.375 -1.743 2.685 1.00 62.19 107 LEU A CA 1
ATOM 831 C C . LEU A 1 107 ? 2.857 -1.448 2.400 1.00 62.19 107 LEU A C 1
ATOM 833 O O . LEU A 1 107 ? 3.751 -1.895 3.119 1.00 62.19 107 LEU A O 1
ATOM 837 N N . PHE A 1 108 ? 3.132 -0.729 1.311 1.00 50.47 108 PHE A N 1
ATOM 838 C CA . PHE A 1 108 ? 4.472 -0.251 0.988 1.00 50.47 108 PHE A CA 1
ATOM 839 C C . PHE A 1 108 ? 4.744 1.055 1.704 1.00 50.47 108 PHE A C 1
ATOM 841 O O . PHE A 1 108 ? 4.430 2.133 1.213 1.00 50.47 108 PHE A O 1
ATOM 848 N N . ILE A 1 109 ? 5.415 0.948 2.841 1.00 41.03 109 ILE A N 1
ATOM 849 C CA . ILE A 1 109 ? 6.125 2.060 3.447 1.00 41.03 109 ILE A CA 1
ATOM 850 C C . ILE A 1 109 ? 7.472 1.489 3.929 1.00 41.03 109 ILE A C 1
ATOM 852 O O . ILE A 1 109 ? 7.504 0.549 4.718 1.00 41.03 109 ILE A O 1
ATOM 856 N N . GLY A 1 110 ? 8.566 1.972 3.324 1.00 37.06 110 GLY A N 1
ATOM 857 C CA . GLY A 1 110 ? 9.880 1.318 3.236 1.00 37.06 110 GLY A CA 1
ATOM 858 C C . GLY A 1 110 ? 10.477 0.754 4.533 1.00 37.06 110 GLY A C 1
ATOM 859 O O . GLY A 1 110 ? 10.128 1.157 5.639 1.00 37.06 110 GLY A O 1
ATOM 860 N N . LYS A 1 111 ? 11.421 -0.192 4.374 1.00 33.53 111 LYS A N 1
ATOM 861 C CA . LYS A 1 111 ? 12.200 -0.802 5.468 1.00 33.53 111 LYS A CA 1
ATOM 862 C C . LYS A 1 111 ? 12.581 0.254 6.510 1.00 33.53 111 LYS A C 1
ATOM 864 O O . LYS A 1 111 ? 13.232 1.237 6.159 1.00 33.53 111 LYS A O 1
ATOM 869 N N . LYS A 1 112 ? 12.271 -0.015 7.784 1.00 36.56 112 LYS A N 1
ATOM 870 C CA . LYS A 1 112 ? 12.938 0.625 8.921 1.00 36.56 112 LYS A CA 1
ATOM 871 C C . LYS A 1 112 ? 14.438 0.451 8.686 1.00 36.56 112 LYS A C 1
ATOM 873 O O . LYS A 1 112 ? 14.939 -0.673 8.745 1.00 36.56 112 LYS A O 1
ATOM 878 N N . THR A 1 113 ? 15.135 1.521 8.314 1.00 41.38 113 THR A N 1
ATOM 879 C CA . THR A 1 113 ? 16.595 1.505 8.333 1.00 41.38 113 THR A CA 1
ATOM 880 C C . THR A 1 113 ? 16.998 1.139 9.758 1.00 41.38 113 THR A C 1
ATOM 882 O O . THR A 1 113 ? 16.443 1.724 10.694 1.00 41.38 113 THR A O 1
ATOM 885 N N . PRO A 1 114 ? 17.885 0.148 9.960 1.00 42.03 114 PRO A N 1
ATOM 886 C CA . PRO A 1 114 ? 18.501 -0.017 11.264 1.00 42.03 114 PRO A CA 1
ATOM 887 C C . PRO A 1 114 ? 19.141 1.320 11.628 1.00 42.03 114 PRO A C 1
ATOM 889 O O . PRO A 1 114 ? 19.671 2.014 10.760 1.00 42.03 114 PRO A O 1
ATOM 892 N N . ASP A 1 115 ? 19.000 1.704 12.889 1.00 45.19 115 ASP A N 1
ATOM 893 C CA . ASP A 1 115 ? 19.573 2.926 13.426 1.00 45.19 115 ASP A CA 1
ATOM 894 C C . ASP A 1 115 ? 21.090 2.938 13.160 1.00 45.19 115 ASP A C 1
ATOM 896 O O . ASP A 1 115 ? 21.843 2.172 13.758 1.00 45.19 115 ASP A O 1
ATOM 900 N N . VAL A 1 116 ? 21.537 3.759 12.205 1.00 48.16 116 VAL A N 1
ATOM 901 C CA . VAL A 1 116 ? 22.964 3.907 11.867 1.00 48.16 116 VAL A CA 1
ATOM 902 C C . VAL A 1 116 ? 23.638 4.922 12.802 1.00 48.16 116 VAL A C 1
ATOM 904 O O . VAL A 1 116 ? 24.843 5.148 12.702 1.00 48.16 116 VAL A O 1
ATOM 907 N N . SER A 1 117 ? 22.910 5.470 13.787 1.00 44.44 117 SER A N 1
ATOM 908 C CA . SER A 1 117 ? 23.480 6.332 14.834 1.00 44.44 117 SER A CA 1
ATOM 909 C C . SER A 1 117 ? 24.543 5.617 15.685 1.00 44.44 117 SER A C 1
ATOM 911 O O . SER A 1 117 ? 25.278 6.272 16.416 1.00 44.44 117 SER A O 1
ATOM 913 N N . GLY A 1 118 ? 24.675 4.288 15.571 1.00 44.62 118 GLY A N 1
ATOM 914 C CA . GLY A 1 118 ? 25.692 3.494 16.265 1.00 44.62 118 GLY A CA 1
ATOM 915 C C . GLY A 1 118 ? 26.989 3.208 15.494 1.00 44.62 118 GLY A C 1
ATOM 916 O O . GLY A 1 118 ? 27.922 2.692 16.099 1.00 44.62 118 GLY A O 1
ATOM 917 N N . GLN A 1 119 ? 27.093 3.504 14.189 1.00 42.91 119 GLN A N 1
ATOM 918 C CA . GLN A 1 119 ? 28.278 3.118 13.389 1.00 42.91 119 GLN A CA 1
ATOM 919 C C . GLN A 1 119 ? 29.247 4.263 13.071 1.00 42.91 119 GLN A C 1
ATOM 921 O O . GLN A 1 119 ? 30.320 4.014 12.530 1.00 42.91 119 GLN A O 1
ATOM 926 N N . ILE A 1 120 ? 28.933 5.501 13.461 1.00 44.81 120 ILE A N 1
ATOM 927 C CA . ILE A 1 120 ? 29.818 6.652 13.212 1.00 44.81 120 ILE A CA 1
ATOM 928 C C . ILE A 1 120 ? 30.982 6.718 14.226 1.00 44.81 120 ILE A C 1
ATOM 930 O O . ILE A 1 120 ? 31.998 7.350 13.956 1.00 44.81 120 ILE A O 1
ATOM 934 N N . ASN A 1 121 ? 30.901 6.003 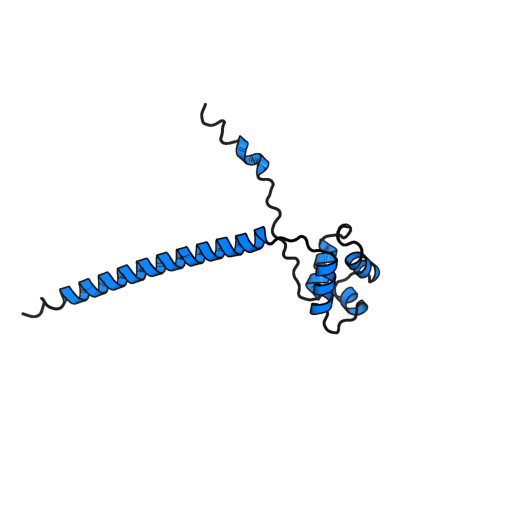15.357 1.00 45.06 121 ASN A N 1
ATOM 935 C CA . ASN A 1 121 ? 31.938 6.053 16.398 1.00 45.06 121 ASN A CA 1
ATOM 936 C C . ASN A 1 121 ? 33.045 4.992 16.267 1.00 45.06 121 ASN A C 1
ATOM 938 O O . ASN A 1 121 ? 34.071 5.126 16.921 1.00 45.06 121 ASN A O 1
ATOM 942 N N . ALA A 1 122 ? 32.901 3.973 15.411 1.00 47.28 122 ALA A N 1
ATOM 943 C CA . ALA A 1 122 ? 33.918 2.918 15.286 1.00 47.28 122 ALA A CA 1
ATOM 944 C C . ALA A 1 122 ? 35.058 3.258 14.304 1.00 47.28 122 ALA A C 1
ATOM 946 O O . ALA A 1 122 ? 36.046 2.533 14.233 1.00 47.28 122 ALA A O 1
ATOM 947 N N . SER A 1 123 ? 34.950 4.349 13.537 1.00 43.53 123 SER A N 1
ATOM 948 C CA . SER A 1 123 ? 35.982 4.742 12.562 1.00 43.53 123 SER A CA 1
ATOM 949 C C . SER A 1 123 ? 36.958 5.809 13.065 1.00 43.53 123 SER A C 1
ATOM 951 O O . SER A 1 123 ? 37.884 6.146 12.333 1.00 43.53 123 SER A O 1
ATOM 953 N N . ASN A 1 124 ? 36.806 6.304 14.300 1.00 44.09 124 ASN A N 1
ATOM 954 C CA . ASN A 1 124 ? 37.711 7.312 14.870 1.00 44.09 124 ASN A CA 1
ATOM 955 C C . ASN A 1 124 ? 38.777 6.757 15.832 1.00 44.09 124 ASN A C 1
ATOM 957 O O . ASN A 1 124 ? 39.652 7.514 16.234 1.00 44.09 124 ASN A O 1
ATOM 961 N N . GLU A 1 125 ? 38.774 5.458 16.150 1.00 47.03 125 GLU A N 1
ATOM 962 C CA . GLU A 1 125 ? 39.813 4.839 17.000 1.00 47.03 125 GLU A CA 1
ATOM 963 C C . GLU A 1 125 ? 40.927 4.122 16.215 1.00 47.03 125 GLU A C 1
ATOM 965 O O . GLU A 1 125 ? 41.891 3.653 16.805 1.00 47.03 125 GLU A O 1
ATOM 970 N N . ALA A 1 126 ? 40.866 4.077 14.879 1.00 48.38 126 ALA A N 1
ATOM 971 C CA . ALA A 1 126 ? 41.914 3.454 14.054 1.00 48.38 126 ALA A CA 1
ATOM 972 C C . ALA A 1 126 ? 42.973 4.448 13.520 1.00 48.38 126 ALA A C 1
ATOM 974 O O . ALA A 1 126 ? 43.758 4.099 12.637 1.00 48.38 126 ALA A O 1
ATOM 975 N N . LYS A 1 127 ? 42.986 5.695 14.014 1.00 46.06 127 LYS A N 1
ATOM 976 C CA . LYS A 1 127 ? 43.996 6.720 13.684 1.00 46.06 127 LYS A CA 1
ATOM 977 C C . LYS A 1 127 ? 44.457 7.515 14.917 1.00 46.06 127 LYS A C 1
ATOM 979 O O . LYS A 1 127 ? 44.488 8.744 14.891 1.00 46.06 127 LYS A O 1
ATOM 984 N N . SER A 1 128 ? 44.819 6.827 15.995 1.00 39.88 128 SER A N 1
ATOM 985 C CA . SER A 1 128 ? 45.690 7.382 17.044 1.00 39.88 128 SER A CA 1
ATOM 986 C C . SER A 1 128 ? 46.871 6.458 17.272 1.00 39.88 128 SER A C 1
ATOM 988 O O . SER A 1 128 ? 46.658 5.228 17.205 1.00 39.88 128 SER A O 1
#

Radius of gyration: 27.99 Å; chains: 1; bounding box: 66×25×73 Å